Protein AF-T1B1U7-F1 (afdb_monomer_lite)

Structure (mmCIF, N/CA/C/O backbone):
data_AF-T1B1U7-F1
#
_entry.id   AF-T1B1U7-F1
#
loop_
_atom_site.group_PDB
_atom_site.id
_atom_site.type_symbol
_atom_site.label_atom_id
_atom_site.label_alt_id
_atom_site.label_comp_id
_atom_site.label_asym_id
_atom_site.label_entity_id
_atom_site.label_seq_id
_atom_site.pdbx_PDB_ins_code
_atom_site.Cartn_x
_atom_site.Cartn_y
_atom_site.Cartn_z
_atom_site.occupancy
_atom_site.B_iso_or_equiv
_atom_site.auth_seq_id
_atom_site.auth_comp_id
_atom_site.auth_asym_id
_atom_site.auth_atom_id
_atom_site.pdbx_PDB_model_num
ATOM 1 N N . PRO A 1 1 ? 17.037 -5.823 -4.085 1.00 39.47 1 PRO A N 1
ATOM 2 C CA . PRO A 1 1 ? 16.853 -4.956 -2.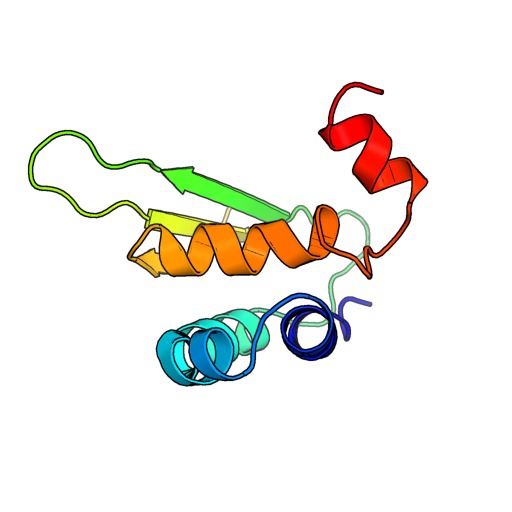895 1.00 39.47 1 PRO A CA 1
ATOM 3 C C . PRO A 1 1 ? 15.754 -3.889 -3.102 1.00 39.47 1 PRO A C 1
ATOM 5 O O . PRO A 1 1 ? 15.859 -3.065 -4.005 1.00 39.47 1 PRO A O 1
ATOM 8 N N . PHE A 1 2 ? 14.699 -3.935 -2.280 1.00 42.28 2 PHE A N 1
ATOM 9 C CA . PHE A 1 2 ? 13.446 -3.150 -2.301 1.00 42.28 2 PHE A CA 1
ATOM 10 C C . PHE A 1 2 ? 13.594 -1.614 -2.104 1.00 42.28 2 PHE A C 1
ATOM 12 O O . PHE A 1 2 ? 12.769 -0.968 -1.469 1.00 42.28 2 PHE A O 1
ATOM 19 N N . ARG A 1 3 ? 14.588 -0.967 -2.731 1.00 49.03 3 ARG A N 1
ATOM 20 C CA . ARG A 1 3 ? 14.739 0.509 -2.833 1.00 49.03 3 ARG A CA 1
ATOM 21 C C . ARG A 1 3 ? 13.621 1.201 -3.651 1.00 49.03 3 ARG A C 1
ATOM 23 O O . ARG A 1 3 ? 13.779 2.343 -4.079 1.00 49.03 3 ARG A O 1
ATOM 30 N N . LEU A 1 4 ? 12.527 0.495 -3.928 1.00 51.59 4 LEU A N 1
ATOM 31 C CA . LEU A 1 4 ? 11.553 0.799 -4.975 1.00 51.59 4 LEU A CA 1
ATOM 32 C C . LEU A 1 4 ? 10.249 1.412 -4.440 1.00 51.59 4 LEU A C 1
ATOM 34 O O . LEU A 1 4 ? 9.722 2.310 -5.091 1.00 51.59 4 LEU A O 1
ATOM 38 N N . ALA A 1 5 ? 9.811 1.065 -3.220 1.00 63.62 5 ALA A N 1
ATOM 39 C CA . ALA A 1 5 ? 8.492 1.454 -2.704 1.00 63.62 5 ALA A CA 1
ATOM 40 C C . ALA A 1 5 ? 8.206 2.964 -2.822 1.00 63.62 5 ALA A C 1
ATOM 42 O O . ALA A 1 5 ? 7.192 3.359 -3.392 1.00 63.62 5 ALA A O 1
ATOM 43 N N . GLY A 1 6 ? 9.131 3.826 -2.382 1.00 75.50 6 GLY A N 1
ATOM 44 C CA . GLY A 1 6 ? 8.939 5.278 -2.461 1.00 75.50 6 GLY A CA 1
ATOM 45 C C . GLY A 1 6 ? 8.813 5.813 -3.892 1.00 75.50 6 GLY A C 1
ATOM 46 O O . GLY A 1 6 ? 7.918 6.606 -4.179 1.00 75.50 6 GLY A O 1
ATOM 47 N N . ARG A 1 7 ? 9.659 5.347 -4.824 1.00 86.56 7 ARG A N 1
ATOM 48 C CA . ARG A 1 7 ? 9.568 5.750 -6.240 1.00 86.56 7 ARG A CA 1
ATOM 49 C C . ARG A 1 7 ? 8.319 5.192 -6.915 1.00 86.56 7 ARG A C 1
ATOM 51 O O . ARG A 1 7 ? 7.751 5.856 -7.779 1.00 86.56 7 ARG A O 1
ATOM 58 N N . ASP A 1 8 ? 7.878 4.003 -6.530 1.00 91.25 8 ASP A N 1
ATOM 59 C CA . ASP A 1 8 ? 6.706 3.365 -7.120 1.00 91.25 8 ASP A CA 1
ATOM 60 C C . ASP A 1 8 ? 5.409 4.064 -6.726 1.00 91.25 8 ASP A C 1
ATOM 62 O O . ASP A 1 8 ? 4.545 4.252 -7.586 1.00 91.25 8 ASP A O 1
ATOM 66 N N . PHE A 1 9 ? 5.309 4.544 -5.479 1.00 92.88 9 PHE A N 1
ATOM 67 C CA . PHE A 1 9 ? 4.212 5.421 -5.078 1.00 92.88 9 PHE A CA 1
ATOM 68 C C . PHE A 1 9 ? 4.172 6.678 -5.952 1.00 92.88 9 PHE A C 1
ATOM 70 O O . PHE A 1 9 ? 3.108 7.012 -6.466 1.00 92.88 9 PHE A O 1
ATOM 77 N N . VAL A 1 10 ? 5.313 7.340 -6.186 1.00 93.69 10 VAL A N 1
ATOM 78 C CA . VAL A 1 10 ? 5.391 8.551 -7.031 1.00 93.69 10 VAL A CA 1
ATOM 79 C C . VAL A 1 10 ? 4.936 8.294 -8.463 1.00 93.69 10 VAL A C 1
ATOM 81 O O . VAL A 1 10 ? 4.178 9.092 -9.006 1.00 93.69 10 VAL A O 1
ATOM 84 N N . ARG A 1 11 ? 5.382 7.192 -9.071 1.00 94.88 11 ARG A N 1
ATOM 85 C CA . ARG A 1 11 ? 5.093 6.894 -10.479 1.00 94.88 11 ARG A CA 1
ATOM 86 C C . ARG A 1 11 ? 3.660 6.424 -10.713 1.00 94.88 11 ARG A C 1
ATOM 88 O O . ARG A 1 11 ? 3.125 6.652 -11.789 1.00 94.88 11 ARG A O 1
ATOM 95 N N . ASN A 1 12 ? 3.038 5.773 -9.731 1.00 96.19 12 ASN A N 1
ATOM 96 C CA . ASN A 1 12 ? 1.738 5.125 -9.923 1.00 96.19 12 ASN A CA 1
ATOM 97 C C . ASN A 1 12 ? 0.561 5.827 -9.220 1.00 96.19 12 ASN A C 1
ATOM 99 O O . ASN A 1 12 ? -0.593 5.451 -9.454 1.00 96.19 12 ASN A O 1
ATOM 103 N N . ASN A 1 13 ? 0.825 6.854 -8.399 1.00 96.62 13 ASN A N 1
ATOM 104 C CA . ASN A 1 13 ? -0.196 7.608 -7.668 1.00 96.62 13 ASN A CA 1
ATOM 105 C C . ASN A 1 13 ? -0.145 9.116 -7.956 1.00 96.62 13 ASN A C 1
ATOM 107 O O . ASN A 1 13 ? 0.920 9.741 -7.978 1.00 96.62 13 ASN A O 1
ATOM 111 N N . ALA A 1 14 ? -1.326 9.726 -8.094 1.00 96.12 14 ALA A N 1
ATOM 112 C CA . ALA A 1 14 ? -1.472 11.171 -8.262 1.00 96.12 14 ALA A CA 1
ATOM 113 C C . ALA A 1 14 ? -0.898 11.951 -7.063 1.00 96.12 14 ALA A C 1
ATOM 115 O O . ALA A 1 14 ? -0.893 11.467 -5.931 1.00 96.12 14 ALA A O 1
ATOM 116 N N . LEU A 1 15 ? -0.451 13.192 -7.295 1.00 95.69 15 LEU A N 1
ATOM 117 C CA . LEU A 1 15 ? 0.124 14.043 -6.243 1.00 95.69 15 LEU A CA 1
ATOM 118 C C . LEU A 1 15 ? -0.826 14.235 -5.050 1.00 95.69 15 LEU A C 1
ATOM 120 O O . LEU A 1 15 ? -0.369 14.185 -3.914 1.00 95.69 15 LEU A O 1
ATOM 124 N N . ALA A 1 16 ? -2.127 14.417 -5.297 1.00 96.88 16 ALA A N 1
ATOM 125 C CA . ALA A 1 16 ? -3.124 14.583 -4.238 1.00 96.88 16 ALA A CA 1
ATOM 126 C C . ALA A 1 16 ? -3.179 13.369 -3.294 1.00 96.88 16 ALA A C 1
ATOM 128 O O . ALA A 1 16 ? -3.086 13.539 -2.082 1.00 96.88 16 ALA A O 1
ATOM 129 N N . ILE A 1 17 ? -3.210 12.150 -3.848 1.00 95.81 17 ILE A N 1
ATOM 130 C CA . ILE A 1 17 ? -3.196 10.899 -3.072 1.00 95.81 17 ILE A CA 1
ATOM 131 C C . ILE A 1 17 ? -1.915 10.783 -2.244 1.00 95.81 17 ILE A C 1
ATOM 133 O O . ILE A 1 17 ? -1.960 10.437 -1.070 1.00 95.81 17 ILE A O 1
ATOM 137 N N . ARG A 1 18 ? -0.763 11.133 -2.827 1.00 94.75 18 ARG A N 1
ATOM 138 C CA . ARG A 1 18 ? 0.524 11.098 -2.115 1.00 94.75 18 ARG A CA 1
ATOM 139 C C . ARG A 1 18 ? 0.609 12.114 -0.982 1.00 94.75 18 ARG A C 1
ATOM 141 O O . ARG A 1 18 ? 1.260 11.835 0.015 1.00 94.75 18 ARG A O 1
ATOM 148 N N . LYS A 1 19 ? -0.020 13.282 -1.135 1.00 95.94 19 LYS A N 1
ATOM 149 C CA . LYS A 1 19 ? -0.116 14.279 -0.060 1.00 95.94 19 LYS A CA 1
ATOM 150 C C . LYS A 1 19 ? -1.040 13.797 1.054 1.00 95.94 19 LYS A C 1
ATOM 152 O O . LYS A 1 19 ? -0.687 13.931 2.217 1.00 95.94 19 LYS A O 1
ATOM 157 N N . GLN A 1 20 ? -2.183 13.216 0.692 1.00 96.62 20 GLN A N 1
ATOM 158 C CA . GLN A 1 20 ? -3.146 12.674 1.648 1.00 96.62 20 GLN A CA 1
ATOM 159 C C . GLN A 1 20 ? -2.553 11.529 2.481 1.00 96.62 20 GLN A C 1
ATOM 161 O O . GLN A 1 20 ? -2.741 11.513 3.687 1.00 96.62 20 GLN A O 1
ATOM 166 N N . LEU A 1 21 ? -1.838 10.600 1.841 1.00 96.75 21 LEU A N 1
ATOM 167 C CA . LEU A 1 21 ? -1.287 9.388 2.466 1.00 96.75 21 LEU A CA 1
ATOM 168 C C . LEU A 1 21 ? 0.189 9.527 2.866 1.00 96.75 21 LEU A C 1
ATOM 170 O O . LEU A 1 21 ? 0.896 8.530 3.006 1.00 96.75 21 LEU A O 1
ATOM 174 N N . GLY A 1 22 ? 0.702 10.757 2.945 1.00 95.25 22 GLY A N 1
ATOM 175 C CA . GLY A 1 22 ? 2.122 11.024 3.184 1.00 95.25 22 GLY A CA 1
ATOM 176 C C . GLY A 1 22 ? 2.678 10.286 4.411 1.00 95.25 22 GLY A C 1
ATOM 177 O O . GLY A 1 22 ? 3.674 9.572 4.260 1.00 95.25 22 GLY A O 1
ATOM 178 N N . PRO A 1 23 ? 2.035 10.398 5.590 1.00 95.69 23 PRO A N 1
ATOM 179 C CA . PRO A 1 23 ? 2.464 9.696 6.797 1.00 95.69 23 PRO A CA 1
ATOM 180 C C . PRO A 1 23 ? 2.481 8.173 6.631 1.00 95.69 23 PRO A C 1
ATOM 182 O O . PRO A 1 23 ? 3.480 7.532 6.946 1.00 95.69 23 PRO A O 1
ATOM 185 N N . GLU A 1 24 ? 1.423 7.581 6.075 1.00 95.56 24 GLU A N 1
ATOM 186 C CA . GLU A 1 24 ? 1.310 6.135 5.880 1.00 95.56 24 GLU A CA 1
ATOM 187 C C . GLU A 1 24 ? 2.356 5.616 4.890 1.00 95.56 24 GLU A C 1
ATOM 189 O O . GLU A 1 24 ? 3.004 4.600 5.142 1.00 95.56 24 GLU A O 1
ATOM 194 N N . ILE A 1 25 ? 2.567 6.328 3.780 1.00 95.06 25 ILE A N 1
ATOM 195 C CA . ILE A 1 25 ? 3.596 5.996 2.789 1.00 95.06 25 ILE A CA 1
ATOM 196 C C . ILE A 1 25 ? 4.984 6.060 3.431 1.00 95.06 25 ILE A C 1
ATOM 198 O O . ILE A 1 25 ? 5.798 5.161 3.215 1.00 95.06 25 ILE A O 1
ATOM 202 N N . GLN A 1 26 ? 5.264 7.088 4.234 1.00 94.56 26 GLN A N 1
ATOM 203 C CA . GLN A 1 26 ? 6.548 7.224 4.915 1.00 94.56 26 GLN A CA 1
ATOM 204 C C . GLN A 1 26 ? 6.768 6.095 5.930 1.00 94.56 26 GLN A C 1
ATOM 206 O O . GLN A 1 26 ? 7.812 5.442 5.896 1.00 94.56 26 GLN A O 1
ATOM 211 N N . SER A 1 27 ? 5.775 5.808 6.776 1.00 94.56 27 SER A N 1
ATOM 212 C CA . SER A 1 27 ? 5.822 4.694 7.726 1.00 94.56 27 SER A CA 1
ATOM 213 C C . SER A 1 27 ? 6.024 3.354 7.022 1.00 94.56 27 SER A C 1
ATOM 215 O O . SER A 1 27 ? 6.858 2.565 7.454 1.00 94.56 27 SER A O 1
ATOM 217 N N . PHE A 1 28 ? 5.334 3.113 5.904 1.00 94.75 28 PHE A N 1
ATOM 218 C CA . PHE A 1 28 ? 5.520 1.914 5.088 1.00 94.75 28 PHE A CA 1
ATOM 219 C C . PHE A 1 28 ? 6.938 1.805 4.530 1.00 94.75 28 PHE A C 1
ATOM 221 O O . PHE A 1 28 ? 7.530 0.731 4.574 1.00 94.75 28 PHE A O 1
ATOM 228 N N . ILE A 1 29 ? 7.507 2.903 4.023 1.00 92.06 29 ILE A N 1
ATOM 229 C CA . ILE A 1 29 ? 8.880 2.918 3.504 1.00 92.06 29 ILE A CA 1
ATOM 230 C C . ILE A 1 29 ? 9.889 2.589 4.613 1.00 92.06 29 ILE A C 1
ATOM 232 O O . ILE A 1 29 ? 10.854 1.872 4.359 1.00 92.06 29 ILE A O 1
ATOM 236 N N . HIS A 1 30 ? 9.651 3.068 5.834 1.00 92.25 30 HIS A N 1
ATOM 237 C CA . HIS A 1 30 ? 10.516 2.808 6.986 1.00 92.25 30 HIS A CA 1
ATOM 238 C C . HIS A 1 30 ? 10.442 1.366 7.517 1.00 92.25 30 HIS A C 1
ATOM 240 O O . HIS A 1 30 ? 11.321 0.967 8.276 1.00 92.25 30 HIS A O 1
ATOM 246 N N . LEU A 1 31 ? 9.455 0.557 7.106 1.00 91.44 31 LEU A N 1
ATOM 247 C CA . LEU A 1 31 ? 9.429 -0.872 7.454 1.00 91.44 31 LEU A CA 1
ATOM 248 C C . LEU A 1 31 ? 10.575 -1.644 6.788 1.00 91.44 31 LEU A C 1
ATOM 250 O O . LEU A 1 31 ? 11.029 -2.674 7.295 1.00 91.44 31 LEU A O 1
ATOM 254 N N . TRP A 1 32 ? 11.036 -1.167 5.630 1.00 87.25 32 TRP A N 1
ATOM 255 C CA . TRP A 1 32 ? 11.970 -1.910 4.800 1.00 87.25 32 TRP A CA 1
ATOM 256 C C . TRP A 1 32 ? 13.399 -1.780 5.301 1.00 87.25 32 TRP A C 1
ATOM 258 O O . TRP A 1 32 ? 14.007 -0.714 5.289 1.00 87.25 32 TRP 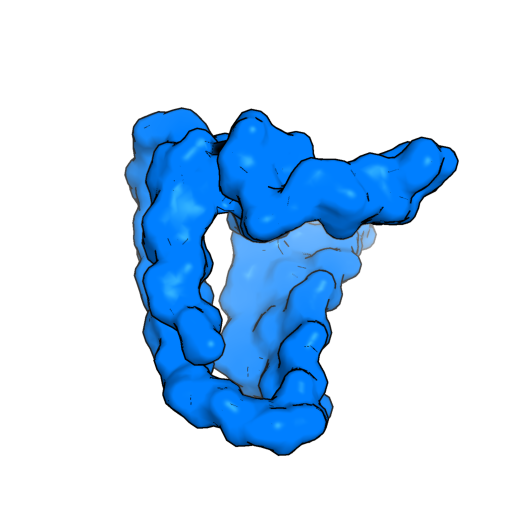A O 1
ATOM 268 N N . HIS A 1 33 ? 13.962 -2.931 5.622 1.00 83.81 33 HIS A N 1
ATOM 269 C CA . HIS A 1 33 ? 15.384 -3.127 5.841 1.00 83.81 33 HIS A CA 1
ATOM 270 C C . HIS A 1 33 ? 15.937 -3.960 4.675 1.00 83.81 33 HIS A C 1
ATOM 272 O O . HIS A 1 33 ? 15.154 -4.475 3.866 1.00 83.81 33 HIS A O 1
ATOM 278 N N . PRO A 1 34 ? 17.265 -4.103 4.521 1.00 85.75 34 PRO A N 1
ATOM 279 C CA . PRO A 1 34 ? 17.818 -5.053 3.565 1.00 85.75 34 PRO A CA 1
ATOM 280 C C . PRO A 1 34 ? 17.205 -6.445 3.777 1.00 85.75 34 PRO A C 1
ATOM 282 O O . PRO A 1 34 ? 17.418 -7.080 4.808 1.00 85.75 34 PRO A O 1
ATOM 285 N N . LEU A 1 35 ? 16.406 -6.894 2.807 1.00 85.94 35 LEU A N 1
ATOM 286 C CA . LEU A 1 35 ? 15.787 -8.213 2.851 1.00 85.94 35 LEU A CA 1
ATOM 287 C C . LEU A 1 35 ? 16.832 -9.256 2.457 1.00 85.94 35 LEU A C 1
ATOM 289 O O . LEU A 1 35 ? 17.539 -9.077 1.462 1.00 85.94 35 LEU A O 1
ATOM 293 N N . LYS A 1 36 ? 16.920 -10.326 3.245 1.00 89.88 36 LYS A N 1
ATOM 294 C CA . LYS A 1 36 ? 17.765 -11.488 2.955 1.00 89.88 36 LYS A CA 1
ATOM 295 C C . LYS A 1 36 ? 17.055 -12.411 1.970 1.00 89.88 36 LYS A C 1
ATOM 297 O O . LYS A 1 36 ? 15.824 -12.359 1.849 1.00 89.88 36 LYS A O 1
ATOM 302 N N . ASP A 1 37 ? 17.812 -13.289 1.327 1.00 90.88 37 ASP A N 1
ATOM 303 C CA . ASP A 1 37 ? 17.230 -14.362 0.527 1.00 90.88 37 ASP A CA 1
ATOM 304 C C . ASP A 1 37 ? 16.237 -15.174 1.370 1.00 90.88 37 ASP A C 1
ATOM 306 O O . ASP A 1 37 ? 16.380 -15.293 2.589 1.00 90.88 37 ASP A O 1
ATOM 310 N N . HIS A 1 38 ? 15.186 -15.670 0.718 1.00 91.44 38 HIS A N 1
ATOM 311 C CA . HIS A 1 38 ? 14.062 -16.382 1.341 1.00 91.44 38 HIS A CA 1
ATOM 312 C C . HIS A 1 38 ? 13.180 -15.562 2.304 1.00 91.44 38 HIS A C 1
ATOM 314 O O . HIS A 1 38 ? 12.256 -16.125 2.889 1.00 91.44 38 HIS A O 1
ATOM 320 N N . THR A 1 39 ? 13.385 -14.244 2.436 1.00 92.75 39 THR A N 1
ATOM 321 C CA . THR A 1 39 ? 12.450 -13.388 3.188 1.00 92.75 39 THR A CA 1
ATOM 322 C C . THR A 1 39 ? 11.057 -13.423 2.566 1.00 92.75 39 THR A C 1
ATOM 324 O O . THR A 1 39 ? 10.896 -13.183 1.368 1.00 92.75 39 THR A O 1
ATOM 327 N N . GLN A 1 40 ? 10.044 -13.652 3.397 1.00 94.44 40 GLN A N 1
ATOM 328 C CA . GLN A 1 40 ? 8.642 -13.597 3.002 1.00 94.44 40 GLN A CA 1
ATOM 329 C C . GLN A 1 40 ? 8.012 -12.296 3.487 1.00 94.44 40 GLN A C 1
ATOM 331 O O . GLN A 1 40 ? 8.160 -11.916 4.649 1.00 94.44 40 GLN A O 1
ATOM 336 N N . VAL A 1 41 ? 7.294 -11.625 2.591 1.00 94.38 41 VAL A N 1
ATOM 337 C CA . VAL A 1 41 ? 6.546 -10.403 2.889 1.00 94.38 41 VAL A CA 1
ATOM 338 C C . VAL A 1 41 ? 5.087 -10.643 2.534 1.00 94.38 41 VAL A C 1
ATOM 340 O O . VAL A 1 41 ? 4.782 -11.001 1.397 1.00 94.38 41 VAL A O 1
ATOM 343 N N . PHE A 1 42 ? 4.201 -10.413 3.496 1.00 96.00 42 PHE A N 1
ATOM 344 C CA . PHE A 1 42 ? 2.753 -10.476 3.322 1.00 96.00 42 PHE A CA 1
ATOM 345 C C . PHE A 1 42 ? 2.165 -9.069 3.415 1.00 96.00 42 PHE A C 1
ATOM 347 O O . PHE A 1 42 ? 2.559 -8.280 4.277 1.00 96.00 42 PHE A O 1
ATOM 354 N N . LEU A 1 43 ? 1.246 -8.758 2.500 1.00 95.75 43 LEU A N 1
ATOM 355 C CA . LEU A 1 43 ? 0.522 -7.490 2.413 1.00 95.75 43 LEU A CA 1
ATOM 356 C C . LEU A 1 43 ? -0.977 -7.809 2.444 1.00 95.75 43 LEU A C 1
ATOM 358 O O . LEU A 1 43 ? -1.609 -7.966 1.400 1.00 95.75 43 LEU A O 1
ATOM 362 N N . ASP A 1 44 ? -1.531 -7.950 3.643 1.00 96.44 44 ASP A N 1
ATOM 363 C CA . ASP A 1 44 ? -2.883 -8.467 3.845 1.00 96.44 44 ASP A CA 1
ATOM 364 C C . ASP A 1 44 ? -3.892 -7.326 3.940 1.00 96.44 44 ASP A C 1
ATOM 366 O O . ASP A 1 44 ? -3.820 -6.497 4.850 1.00 96.44 44 ASP A O 1
ATOM 370 N N . TYR A 1 45 ? -4.863 -7.292 3.029 1.00 96.00 45 TYR A N 1
ATOM 371 C CA . TYR A 1 45 ? -5.989 -6.368 3.121 1.00 96.00 45 TYR A CA 1
ATOM 372 C C . TYR A 1 45 ? -7.159 -7.017 3.851 1.00 96.00 45 TYR A C 1
ATOM 374 O O . TYR A 1 45 ? -7.727 -8.011 3.405 1.00 96.00 45 TYR A O 1
ATOM 382 N N . LEU A 1 46 ? -7.529 -6.418 4.975 1.00 95.06 46 LEU A N 1
ATOM 383 C CA . LEU A 1 46 ? -8.685 -6.765 5.781 1.00 95.06 46 LEU A CA 1
ATOM 384 C C . LEU A 1 46 ? -9.794 -5.755 5.455 1.00 95.06 46 LEU A C 1
ATOM 386 O O . LEU A 1 46 ? -9.780 -4.642 5.998 1.00 95.06 46 LEU A O 1
ATOM 390 N N . PRO A 1 47 ? -10.729 -6.080 4.543 1.00 91.25 47 PRO A N 1
ATOM 391 C CA . PRO A 1 47 ? -11.829 -5.185 4.219 1.00 91.25 47 PRO A CA 1
ATOM 392 C C . PRO A 1 47 ? -12.718 -4.977 5.447 1.00 91.25 47 PRO A C 1
ATOM 394 O O . PRO A 1 47 ? -12.879 -5.873 6.280 1.00 91.25 47 PRO A O 1
ATOM 397 N N . LYS A 1 48 ? -13.318 -3.788 5.566 1.00 88.19 48 LYS A N 1
ATOM 398 C CA . LYS A 1 48 ? -14.258 -3.519 6.654 1.00 88.19 48 LYS A CA 1
ATOM 399 C C . LYS A 1 48 ? -15.416 -4.518 6.664 1.00 88.19 48 LYS A C 1
ATOM 401 O O . LYS A 1 48 ? -15.959 -4.877 5.621 1.00 88.19 48 LYS A O 1
ATOM 406 N N . GLN A 1 49 ? -15.862 -4.852 7.870 1.00 74.81 49 GLN A N 1
ATOM 407 C CA . GLN A 1 49 ? -17.177 -5.429 8.117 1.00 74.81 49 GLN A CA 1
ATOM 408 C C . GLN A 1 49 ? -17.913 -4.519 9.106 1.00 74.81 49 GLN A C 1
ATOM 410 O O . GLN A 1 49 ? -17.400 -4.230 10.191 1.00 74.81 49 GLN A O 1
ATOM 415 N N . GLY A 1 50 ? -19.082 -4.009 8.709 1.00 73.06 50 GLY A N 1
ATOM 416 C CA . GLY A 1 50 ? -19.874 -3.081 9.523 1.00 73.06 50 GLY A CA 1
ATOM 417 C C . GLY A 1 50 ? -19.183 -1.723 9.769 1.00 73.06 50 GLY A C 1
ATOM 418 O O . GLY A 1 50 ? -18.611 -1.164 8.830 1.00 73.06 50 GLY A O 1
ATOM 419 N N . PRO A 1 51 ? -19.222 -1.169 11.000 1.00 79.38 51 PRO A N 1
ATOM 420 C CA . PRO A 1 51 ? -18.738 0.184 11.310 1.00 79.38 51 PRO A CA 1
ATOM 421 C C . PRO A 1 51 ? -17.205 0.307 11.396 1.00 79.38 51 PRO A C 1
ATOM 423 O O . PRO A 1 51 ? -16.687 1.372 11.725 1.00 79.38 51 PRO A O 1
ATOM 426 N N . ARG A 1 52 ? -16.458 -0.774 11.144 1.00 81.12 52 ARG A N 1
ATOM 427 C CA . ARG A 1 52 ? -14.989 -0.769 11.183 1.00 81.12 52 ARG A CA 1
ATOM 428 C C . ARG A 1 52 ? -14.402 -0.086 9.945 1.00 81.12 52 ARG A C 1
ATOM 430 O O . ARG A 1 52 ? -15.044 0.009 8.901 1.00 81.12 52 ARG A O 1
ATOM 437 N N . VAL A 1 53 ? -13.147 0.345 10.045 1.00 87.94 53 VAL A N 1
ATOM 438 C CA . VAL A 1 53 ? -12.346 0.752 8.882 1.00 87.94 53 VAL A CA 1
ATOM 439 C C . VAL A 1 53 ? -11.614 -0.460 8.309 1.00 87.94 53 VAL A C 1
ATOM 441 O O . VAL A 1 53 ? -11.240 -1.367 9.054 1.00 87.94 53 VAL A O 1
ATOM 444 N N . SER A 1 54 ? -11.416 -0.489 6.990 1.00 94.31 54 SER A N 1
ATOM 445 C CA . SER A 1 54 ? -10.531 -1.480 6.371 1.00 94.31 54 SER A CA 1
ATOM 446 C C . SER A 1 54 ? -9.094 -1.266 6.840 1.00 94.31 54 SER A C 1
ATOM 448 O O . SER A 1 54 ? -8.734 -0.162 7.248 1.00 94.31 54 SER A O 1
ATOM 450 N N . VAL A 1 55 ? -8.263 -2.300 6.766 1.00 95.62 55 VAL A N 1
ATOM 451 C CA . VAL A 1 55 ? -6.876 -2.251 7.238 1.00 95.62 55 VAL A CA 1
ATOM 452 C C . VAL A 1 55 ? -5.971 -3.011 6.278 1.00 95.62 55 VAL A C 1
ATOM 454 O O . VAL A 1 55 ? -6.319 -4.101 5.846 1.00 95.62 55 VAL A O 1
ATOM 457 N N . THR A 1 56 ? -4.787 -2.479 5.987 1.00 97.62 56 THR A N 1
ATOM 458 C CA . THR A 1 56 ? -3.686 -3.244 5.388 1.00 97.62 56 THR A CA 1
ATOM 459 C C . THR A 1 56 ? -2.672 -3.605 6.467 1.00 97.62 56 THR A C 1
ATOM 461 O O . THR A 1 56 ? -2.181 -2.721 7.169 1.00 97.62 56 THR A O 1
ATOM 464 N N . ARG A 1 57 ? -2.340 -4.887 6.604 1.00 97.56 57 ARG 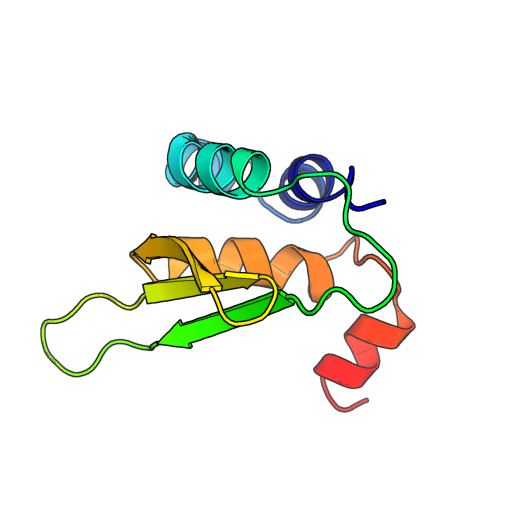A N 1
ATOM 465 C CA . ARG A 1 57 ? -1.261 -5.378 7.468 1.00 97.56 57 ARG A CA 1
ATOM 466 C C . ARG A 1 57 ? -0.047 -5.734 6.628 1.00 97.56 57 ARG A C 1
ATOM 468 O O . ARG A 1 57 ? -0.180 -6.308 5.553 1.00 97.56 57 ARG A O 1
ATOM 475 N N . VAL A 1 58 ? 1.132 -5.398 7.132 1.00 97.19 58 VAL A N 1
ATOM 476 C CA . VAL A 1 58 ? 2.409 -5.781 6.531 1.00 97.19 58 VAL A CA 1
ATOM 477 C C . VAL A 1 58 ? 3.110 -6.713 7.497 1.00 97.19 58 VAL A C 1
ATOM 479 O O . VAL A 1 58 ? 3.393 -6.305 8.622 1.00 97.19 58 VAL A O 1
ATOM 482 N N . SER A 1 59 ? 3.402 -7.934 7.060 1.00 97.06 59 SER A N 1
ATOM 483 C CA . SER A 1 59 ? 4.131 -8.920 7.860 1.00 97.06 59 SER A CA 1
ATOM 484 C C . SER A 1 59 ? 5.412 -9.341 7.152 1.00 97.06 59 SER A C 1
ATOM 486 O O . SER A 1 59 ? 5.402 -9.584 5.947 1.00 97.06 59 SER A O 1
ATOM 488 N N . ILE A 1 60 ? 6.514 -9.440 7.891 1.00 95.12 60 ILE A N 1
ATOM 489 C CA . ILE A 1 60 ? 7.820 -9.870 7.379 1.00 95.12 60 ILE A CA 1
ATOM 490 C C . ILE A 1 60 ? 8.241 -11.108 8.169 1.00 95.12 60 ILE A C 1
ATOM 492 O O . ILE A 1 60 ? 8.318 -11.061 9.395 1.00 95.12 60 ILE A O 1
ATOM 496 N N . ASN A 1 61 ? 8.482 -12.224 7.477 1.00 94.50 61 ASN A N 1
ATOM 497 C CA . ASN A 1 61 ? 8.799 -13.527 8.078 1.00 94.50 61 ASN A CA 1
ATOM 498 C C . ASN A 1 61 ? 7.814 -13.935 9.192 1.00 94.50 61 ASN A C 1
ATOM 500 O O . ASN A 1 61 ? 8.216 -14.399 10.2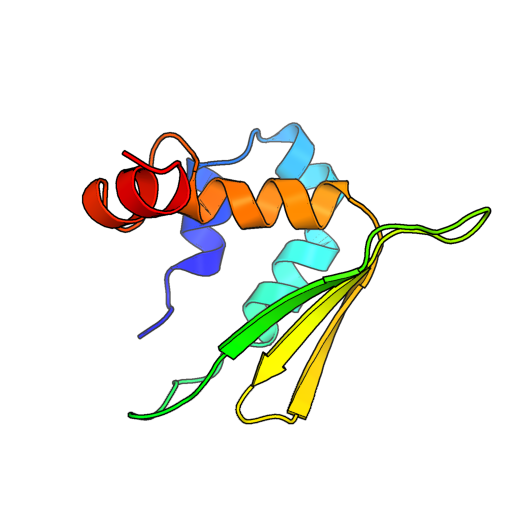53 1.00 94.50 61 ASN A O 1
ATOM 504 N N . GLY A 1 62 ? 6.516 -13.708 8.965 1.00 94.94 62 GLY A N 1
ATOM 505 C CA . GLY A 1 62 ? 5.451 -14.042 9.918 1.00 94.94 62 GLY A CA 1
ATOM 506 C C . GLY A 1 62 ? 5.247 -13.036 11.059 1.00 94.94 62 GLY A C 1
ATOM 507 O O . GLY A 1 62 ? 4.270 -13.155 11.793 1.00 94.94 62 GLY A O 1
ATOM 508 N N . HIS A 1 63 ? 6.098 -12.015 11.192 1.00 95.88 63 HIS A N 1
ATOM 509 C CA . HIS A 1 63 ? 5.953 -10.976 12.213 1.00 95.88 63 HIS A CA 1
ATOM 510 C C . HIS A 1 63 ? 5.254 -9.737 11.652 1.00 95.88 63 HIS A C 1
ATOM 512 O O . HIS A 1 63 ? 5.663 -9.211 10.616 1.00 95.88 63 HIS A O 1
ATOM 518 N N . LEU A 1 64 ? 4.227 -9.242 12.352 1.00 97.38 64 LEU A N 1
ATOM 519 C CA . LEU A 1 64 ? 3.533 -8.005 11.989 1.00 97.38 64 LEU A CA 1
ATOM 520 C C . LEU A 1 64 ? 4.492 -6.811 12.115 1.00 97.38 64 LEU A C 1
ATOM 522 O O . LEU A 1 64 ? 4.899 -6.450 13.215 1.00 97.38 64 LEU A O 1
ATOM 526 N N . ALA A 1 65 ? 4.825 -6.195 10.984 1.00 96.06 65 ALA A N 1
ATOM 527 C CA . ALA A 1 65 ? 5.729 -5.054 10.888 1.00 96.06 65 ALA A CA 1
ATOM 528 C C . ALA A 1 65 ? 4.980 -3.712 10.864 1.00 96.06 65 ALA A C 1
ATOM 530 O O . ALA A 1 65 ? 5.507 -2.704 11.322 1.00 96.06 65 ALA A O 1
ATOM 531 N N . GLY A 1 66 ? 3.749 -3.679 10.344 1.00 96.19 66 GLY A N 1
ATOM 532 C CA . GLY A 1 66 ? 2.968 -2.446 10.269 1.00 96.19 66 GLY A CA 1
ATOM 533 C C . GLY A 1 66 ? 1.486 -2.667 9.993 1.00 96.19 66 GLY A C 1
ATOM 534 O O . GLY A 1 66 ? 1.076 -3.707 9.479 1.00 96.19 66 GLY A O 1
ATOM 535 N N . THR A 1 67 ? 0.680 -1.667 10.348 1.00 97.38 67 THR A N 1
ATOM 536 C CA . THR A 1 67 ? -0.774 -1.652 10.155 1.00 97.38 67 THR A CA 1
ATOM 537 C C . THR A 1 67 ? -1.198 -0.282 9.636 1.00 97.38 67 THR A C 1
ATOM 539 O O . THR A 1 67 ? -0.868 0.731 10.246 1.00 97.38 67 THR A O 1
ATOM 542 N N . PHE A 1 68 ? -1.938 -0.255 8.528 1.00 96.12 68 PHE A N 1
ATOM 543 C CA . PHE A 1 68 ? -2.327 0.963 7.819 1.00 96.12 68 PHE A CA 1
ATOM 544 C C . PHE A 1 68 ? -3.849 0.998 7.640 1.00 96.12 68 PHE A C 1
ATOM 546 O O . PHE A 1 68 ? -4.395 0.121 6.962 1.00 96.12 68 PHE A O 1
ATOM 553 N N . PRO A 1 69 ? -4.561 1.949 8.264 1.00 94.06 69 PRO A N 1
ATOM 554 C CA . PRO A 1 69 ? -6.013 2.018 8.181 1.00 94.06 69 PRO A CA 1
ATOM 555 C C . PRO A 1 69 ? -6.491 2.609 6.845 1.00 94.06 69 PRO A C 1
ATOM 557 O O . PRO A 1 69 ? -5.807 3.394 6.195 1.00 94.06 69 PRO A O 1
ATOM 560 N N . GLY A 1 70 ? -7.723 2.266 6.474 1.00 92.56 70 GLY A N 1
ATOM 561 C CA . GLY A 1 70 ? -8.420 2.786 5.303 1.00 92.56 70 GLY A CA 1
ATOM 562 C C . GLY A 1 70 ? -8.136 2.023 4.006 1.00 92.56 70 GLY A C 1
ATOM 563 O O . GLY A 1 70 ? -7.084 1.415 3.813 1.00 92.56 70 GLY A O 1
ATOM 564 N N . SER A 1 71 ? -9.098 2.068 3.079 1.00 94.62 71 SER A N 1
ATOM 565 C CA . SER A 1 71 ? -8.933 1.488 1.739 1.00 94.62 71 SER A CA 1
ATOM 566 C C . SER A 1 71 ? -8.005 2.322 0.854 1.00 94.62 71 SER A C 1
ATOM 568 O O . SER A 1 71 ? -7.302 1.760 0.024 1.00 94.62 71 SER A O 1
ATOM 570 N N . ALA A 1 72 ? -7.932 3.640 1.073 1.00 95.75 72 ALA A N 1
ATOM 571 C CA . ALA A 1 72 ? -7.112 4.543 0.265 1.00 95.75 72 ALA A CA 1
ATOM 572 C C . ALA A 1 72 ? -5.629 4.138 0.248 1.00 95.75 72 ALA A C 1
ATOM 574 O O . ALA A 1 72 ? -5.002 4.130 -0.811 1.00 95.75 72 ALA A O 1
ATOM 575 N N . PHE A 1 73 ? -5.074 3.742 1.400 1.00 95.94 73 PHE A N 1
ATOM 576 C CA . PHE A 1 73 ? -3.706 3.233 1.459 1.00 95.94 73 PHE A CA 1
ATOM 577 C C . PHE A 1 73 ? -3.546 1.929 0.671 1.00 95.94 73 PHE A C 1
ATOM 579 O O . PHE A 1 73 ? -2.607 1.799 -0.113 1.00 95.94 73 PHE A O 1
ATOM 586 N N . HIS A 1 74 ? -4.478 0.985 0.837 1.00 96.25 74 HIS A N 1
ATOM 587 C CA . HIS A 1 74 ? -4.459 -0.284 0.111 1.00 96.25 74 HIS A CA 1
ATOM 588 C C . HIS A 1 74 ? -4.489 -0.075 -1.408 1.00 96.25 74 HIS A C 1
ATOM 590 O O . HIS A 1 74 ? -3.689 -0.657 -2.137 1.00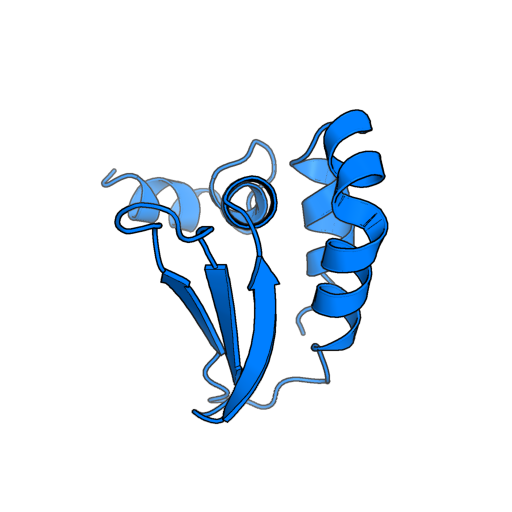 96.25 74 HIS A O 1
ATOM 596 N N . GLU A 1 75 ? -5.377 0.794 -1.885 1.00 96.56 75 GLU A N 1
ATOM 597 C CA . GLU A 1 75 ? -5.494 1.132 -3.301 1.00 96.56 75 GLU A CA 1
ATOM 598 C C . GLU A 1 75 ? -4.200 1.765 -3.824 1.00 96.56 75 GLU A C 1
ATOM 600 O O . GLU A 1 75 ? -3.685 1.354 -4.866 1.00 96.56 75 GLU A O 1
ATOM 605 N N . ALA A 1 76 ? -3.629 2.720 -3.084 1.00 96.75 76 ALA A N 1
ATOM 606 C CA . ALA A 1 76 ? -2.379 3.368 -3.465 1.00 96.75 76 ALA A CA 1
ATOM 607 C C . ALA A 1 76 ? -1.193 2.391 -3.516 1.00 96.75 76 ALA A C 1
ATOM 609 O O . ALA A 1 76 ? -0.338 2.497 -4.403 1.00 96.75 76 ALA A O 1
ATOM 610 N N . LEU A 1 77 ? -1.164 1.429 -2.590 1.00 95.81 77 LEU A N 1
ATOM 611 C CA . LEU A 1 77 ? -0.196 0.341 -2.545 1.00 95.81 77 LEU A CA 1
ATOM 612 C C . LEU A 1 77 ? -0.370 -0.595 -3.748 1.00 95.81 77 LEU A C 1
ATOM 614 O O . LEU A 1 77 ? 0.595 -0.859 -4.461 1.00 95.81 77 LEU A O 1
ATOM 618 N N . LEU A 1 78 ? -1.593 -1.043 -4.045 1.00 95.75 78 LEU A N 1
ATOM 619 C CA . LEU A 1 78 ? -1.869 -1.963 -5.154 1.00 95.75 78 LEU A CA 1
ATOM 620 C C . LEU A 1 78 ? -1.498 -1.362 -6.521 1.00 95.75 78 LEU A C 1
ATOM 622 O O . LEU A 1 78 ? -1.039 -2.074 -7.421 1.00 95.75 78 LEU A O 1
ATOM 626 N N . ARG A 1 79 ? -1.619 -0.036 -6.671 1.00 96.25 79 ARG A N 1
ATOM 627 C CA . ARG A 1 79 ? -1.183 0.684 -7.878 1.00 96.25 79 ARG A CA 1
ATOM 628 C C . ARG A 1 79 ? 0.303 0.522 -8.181 1.00 96.25 79 ARG A C 1
ATOM 630 O O . ARG A 1 79 ? 0.670 0.686 -9.339 1.00 96.25 79 ARG A O 1
ATOM 637 N N . ILE A 1 80 ? 1.149 0.148 -7.221 1.00 94.38 80 ILE A N 1
ATOM 638 C CA . ILE A 1 80 ? 2.544 -0.210 -7.513 1.00 94.38 80 ILE A CA 1
ATOM 639 C C . ILE A 1 80 ? 2.604 -1.350 -8.536 1.00 94.38 80 ILE A C 1
ATOM 641 O O . ILE A 1 80 ? 3.390 -1.277 -9.472 1.00 94.38 80 ILE A O 1
ATOM 645 N N . TRP A 1 81 ? 1.745 -2.365 -8.419 1.00 94.06 81 TRP A N 1
ATOM 646 C CA . TRP A 1 81 ? 1.731 -3.516 -9.330 1.00 94.06 81 TRP A CA 1
ATOM 647 C C . TRP A 1 81 ? 0.767 -3.362 -10.502 1.00 94.06 81 TRP A C 1
ATOM 649 O O . TRP A 1 81 ? 1.049 -3.847 -11.595 1.00 94.06 81 TRP A O 1
ATOM 659 N N . LEU A 1 82 ? -0.375 -2.706 -10.290 1.00 95.56 82 LEU A N 1
ATOM 660 C CA . LEU A 1 82 ? -1.436 -2.620 -11.300 1.00 95.56 82 LEU A CA 1
ATOM 661 C C . LEU A 1 82 ? -1.455 -1.288 -12.060 1.00 95.56 82 LEU A C 1
ATOM 663 O O . LEU A 1 82 ? -2.173 -1.147 -13.052 1.00 95.56 82 LEU A O 1
ATOM 667 N N . GLY A 1 83 ? -0.650 -0.316 -11.634 1.00 94.50 83 GLY A N 1
ATOM 668 C CA . GLY A 1 83 ? -0.559 1.009 -12.233 1.00 94.50 83 GLY A CA 1
ATOM 669 C C . GLY A 1 83 ? 0.134 1.042 -13.603 1.00 94.50 83 GLY A C 1
ATOM 670 O O . GLY A 1 83 ? 0.381 0.000 -14.224 1.00 94.50 83 GLY A O 1
ATOM 671 N N . PRO A 1 84 ? 0.396 2.252 -14.125 1.00 94.75 84 PRO A N 1
ATOM 672 C CA . PRO A 1 84 ? 1.055 2.456 -15.418 1.00 94.75 84 PRO A CA 1
ATOM 673 C C . PRO A 1 84 ? 2.540 2.060 -15.432 1.00 94.75 84 PRO A C 1
ATOM 675 O O . PRO A 1 84 ? 3.049 1.674 -16.480 1.00 94.75 84 PRO A O 1
ATOM 678 N N . HIS A 1 85 ? 3.222 2.104 -14.286 1.00 94.94 85 HIS A N 1
ATOM 679 C CA . HIS A 1 85 ? 4.646 1.793 -14.143 1.00 94.94 85 HIS A CA 1
ATOM 680 C C . HIS A 1 85 ? 4.862 0.623 -13.167 1.00 94.94 85 HIS A C 1
ATOM 682 O O . HIS A 1 85 ? 5.403 0.837 -12.074 1.00 94.94 85 HIS A O 1
ATOM 688 N N . PRO A 1 86 ? 4.426 -0.603 -13.521 1.00 93.81 86 PRO A N 1
ATOM 689 C CA . PRO A 1 86 ? 4.596 -1.769 -12.666 1.00 93.81 86 PRO A CA 1
ATOM 690 C C . PRO A 1 86 ? 6.062 -2.234 -12.636 1.00 93.81 86 PRO A C 1
ATOM 692 O O . PRO A 1 86 ? 6.794 -1.988 -13.598 1.00 93.81 86 PRO A O 1
ATOM 695 N N . PRO A 1 87 ? 6.497 -2.984 -11.604 1.00 91.06 87 PRO A N 1
ATOM 696 C CA . PRO A 1 87 ? 7.824 -3.597 -11.579 1.00 91.06 87 PRO A CA 1
ATOM 697 C C . PRO A 1 87 ? 8.101 -4.457 -12.816 1.00 91.06 87 PRO A C 1
ATOM 699 O O . PRO A 1 87 ? 9.182 -4.385 -13.391 1.00 91.06 87 PRO A O 1
ATOM 702 N N . THR A 1 88 ? 7.108 -5.244 -13.249 1.00 92.94 88 THR A N 1
ATOM 703 C CA . THR A 1 88 ? 7.121 -5.928 -14.546 1.00 92.94 88 THR A CA 1
ATOM 704 C C . THR A 1 88 ? 5.709 -5.994 -15.133 1.00 92.94 88 THR A C 1
ATOM 706 O O . THR A 1 88 ? 4.726 -6.210 -14.418 1.00 92.94 88 THR A O 1
ATOM 709 N N . HIS A 1 89 ? 5.589 -5.860 -16.457 1.00 93.69 89 HIS A N 1
ATOM 710 C CA . HIS A 1 89 ? 4.300 -6.005 -17.147 1.00 93.69 89 HIS A CA 1
ATOM 711 C C . HIS A 1 89 ? 3.748 -7.435 -17.078 1.00 93.69 89 HIS A C 1
ATOM 713 O O . HIS A 1 89 ? 2.534 -7.622 -17.045 1.00 93.69 89 HIS A O 1
ATOM 719 N N . ALA A 1 90 ? 4.625 -8.441 -17.040 1.00 94.88 90 ALA A N 1
ATOM 720 C CA . ALA A 1 90 ? 4.219 -9.837 -16.909 1.00 94.88 90 ALA A CA 1
ATOM 721 C C . ALA A 1 90 ? 3.532 -10.105 -15.561 1.00 94.88 90 ALA A C 1
ATOM 723 O O . ALA A 1 90 ? 2.480 -10.737 -15.535 1.00 94.88 90 ALA A O 1
ATOM 724 N N . LEU A 1 91 ? 4.075 -9.573 -14.458 1.00 91.94 91 LEU A N 1
ATOM 725 C CA . LEU A 1 91 ? 3.453 -9.692 -13.138 1.00 91.94 91 LEU A CA 1
ATOM 726 C C . LEU A 1 91 ? 2.068 -9.037 -13.112 1.00 91.94 91 LEU A C 1
ATOM 728 O O . LEU A 1 91 ? 1.113 -9.667 -12.668 1.00 91.94 91 LEU A O 1
ATOM 732 N N . LYS A 1 92 ? 1.945 -7.818 -13.656 1.00 94.94 92 LYS A N 1
ATOM 733 C 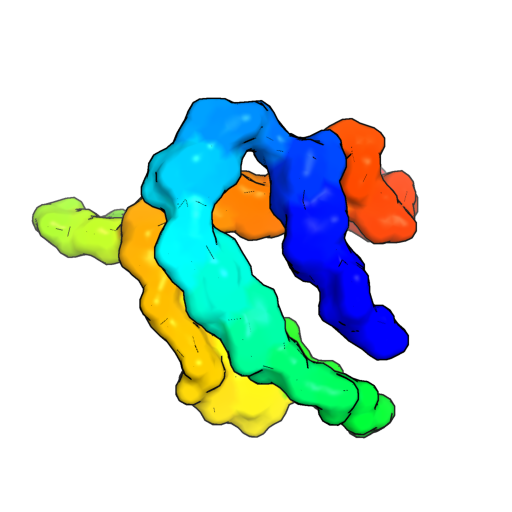CA . LYS A 1 92 ? 0.655 -7.126 -13.774 1.00 94.94 92 LYS A CA 1
ATOM 734 C C . LYS A 1 92 ? -0.393 -7.979 -14.495 1.00 94.94 92 LYS A C 1
ATOM 736 O O . LYS A 1 92 ? -1.497 -8.119 -13.985 1.00 94.94 92 LYS A O 1
ATOM 741 N N . ARG A 1 93 ? -0.058 -8.558 -15.657 1.00 96.06 93 ARG A N 1
ATOM 742 C CA . ARG A 1 93 ? -0.993 -9.410 -16.418 1.00 96.06 93 ARG A CA 1
ATOM 743 C C . ARG A 1 93 ? -1.457 -10.621 -15.611 1.00 96.06 93 ARG A C 1
ATOM 745 O O . ARG A 1 93 ? -2.658 -10.812 -15.467 1.00 96.06 93 ARG A O 1
ATOM 752 N N . ARG A 1 94 ? -0.522 -11.334 -14.971 1.00 95.69 94 ARG A N 1
ATOM 753 C CA . ARG A 1 94 ? -0.847 -12.499 -14.133 1.00 95.69 94 ARG A CA 1
ATOM 754 C C . ARG A 1 94 ? -1.749 -12.145 -12.951 1.00 95.69 94 ARG A C 1
ATOM 756 O O . ARG A 1 94 ? -2.646 -12.913 -12.632 1.00 95.69 94 ARG A O 1
ATOM 763 N N . MET A 1 95 ? -1.544 -10.987 -12.319 1.00 93.44 95 MET A N 1
ATOM 764 C CA . MET A 1 95 ? -2.419 -10.506 -11.239 1.00 93.44 95 MET A CA 1
ATOM 765 C C . MET A 1 95 ? -3.825 -10.127 -11.726 1.00 93.44 95 MET A C 1
ATOM 767 O O . MET A 1 95 ? -4.761 -10.153 -10.935 1.00 93.44 95 MET A O 1
ATOM 771 N N . LEU A 1 96 ? -3.976 -9.777 -13.007 1.00 95.44 96 LEU A N 1
ATOM 772 C CA . LEU A 1 96 ? -5.261 -9.475 -13.645 1.00 95.44 96 LEU A CA 1
ATOM 773 C C . LEU A 1 96 ? -5.932 -10.710 -14.275 1.00 95.44 96 LEU A C 1
ATOM 775 O O . LEU A 1 96 ? -7.037 -10.589 -14.790 1.00 95.44 96 LEU A O 1
ATOM 779 N N . GLY A 1 97 ? -5.291 -11.883 -14.236 1.00 93.88 97 GLY A N 1
ATOM 780 C CA . GLY A 1 97 ? -5.829 -13.117 -14.818 1.00 93.88 97 GLY A CA 1
ATOM 781 C C . GLY A 1 97 ? -5.652 -13.246 -16.336 1.00 93.88 97 GLY A C 1
ATOM 782 O O . GLY A 1 97 ? -6.394 -14.001 -16.960 1.00 93.88 97 GLY A O 1
ATOM 783 N N . HIS A 1 98 ? -4.690 -12.524 -16.921 1.00 88.81 98 HIS A N 1
ATOM 784 C CA . HIS A 1 98 ? -4.308 -12.615 -18.338 1.00 88.81 98 HIS A CA 1
ATOM 785 C C . HIS A 1 98 ? -2.957 -13.307 -18.541 1.00 88.81 98 HIS A C 1
ATOM 787 O O . HIS A 1 98 ? -2.063 -13.155 -17.669 1.00 88.81 98 HIS A O 1
#

pLDDT: mean 90.95, std 10.95, range [39.47, 97.62]

Secondary structure (DSSP, 8-state):
--TTHHHHHHHHS-HHHHHHTHHHHHHHHHT---PPTT--EEEEEE---TTSPPEEEEEETTEEEEEEESHHHHHHHHHHHHSSS-S-HHHHHHHTT-

InterPro domains:
  IPR016087 Chalcone isomerase [PF16036] (11-97)

Radius of gyration: 13.72 Å; chains: 1; bounding box: 38×31×31 Å

Sequence (98 aa):
PFRLAGRDFVRNNALAIRKQLGPEIQSFIHLWHPLKDHTQVFLDYLPKQGPRVSVTRVSINGHLAGTFPGSAFHEALLRIWLGPHPPTHALKRRMLGH

Foldseek 3Di:
DPPPQVVLLVVQDDPVLCVVCVVVSVLVVVLDDPDDPPKDWDFDWAPDDPPAWIKTFIAIPNHTSDIDTHVSVVVSNVSCCCGPPHPDPVSNCVVVVD

Organism: NCBI:txid410659